Protein AF-A0A1F8SRN3-F1 (afdb_monomer)

Mean predicted aligned error: 2.1 Å

Solvent-accessible surface area (backbone atoms only — not comparab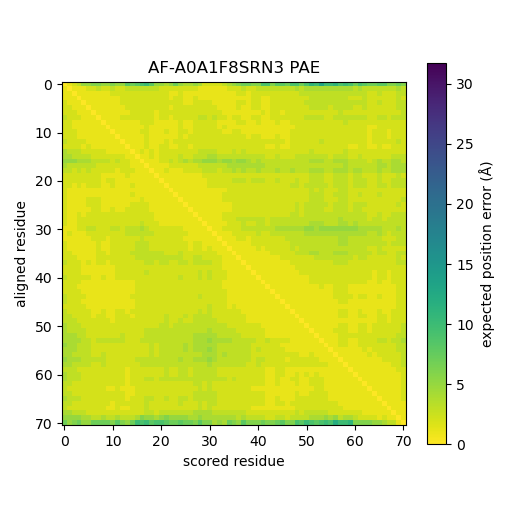le to full-atom values): 4046 Å² total; per-residue (Å²): 90,80,40,78,42,55,38,78,60,54,39,28,78,62,44,92,51,93,63,20,69,57,51,49,51,49,60,72,66,32,76,40,81,46,65,56,80,68,35,63,57,48,32,53,50,50,42,52,46,34,28,75,68,63,78,41,51,66,66,55,27,53,50,33,52,51,57,64,71,72,108

Sequence (71 aa):
MILYLDAGALVKRYIQEKASLDVNAWIKAAEMVVTGLITRVEVAAAIARAGRMKLITPDESLAALRQFRSE

Radius of gyration: 12.01 Å; Cα contacts (8 Å, |Δi|>4): 68; chains: 1; bounding box: 24×24×33 Å

pLDDT: mean 97.04, std 1.81, range [84.75, 98.5]

Structure (mmCIF, N/CA/C/O backbone):
data_AF-A0A1F8SRN3-F1
#
_entry.id   AF-A0A1F8SRN3-F1
#
loop_
_atom_site.group_PDB
_atom_site.id
_atom_site.type_symbol
_atom_site.label_atom_id
_atom_site.label_alt_id
_atom_site.label_comp_id
_atom_site.label_asym_id
_atom_site.label_entity_id
_atom_site.label_seq_id
_atom_site.pdbx_PDB_ins_code
_atom_site.Cartn_x
_atom_site.Cartn_y
_atom_site.Cartn_z
_atom_site.occupancy
_atom_site.B_iso_or_equiv
_atom_site.auth_seq_id
_atom_site.auth_comp_id
_atom_site.auth_asym_id
_atom_site.auth_atom_id
_atom_site.pdbx_PDB_model_num
ATOM 1 N N . MET A 1 1 ? 11.373 -1.868 -16.496 1.00 93.81 1 MET A N 1
ATOM 2 C CA . MET A 1 1 ? 12.138 -1.680 -15.227 1.00 93.81 1 MET A CA 1
ATOM 3 C C . MET A 1 1 ? 11.564 -2.609 -14.174 1.00 93.81 1 MET A C 1
ATOM 5 O O . MET A 1 1 ? 10.352 -2.586 -13.983 1.00 93.81 1 MET A O 1
ATOM 9 N N . ILE A 1 2 ? 12.415 -3.394 -13.506 1.00 97.75 2 ILE A N 1
ATOM 10 C CA . ILE A 1 2 ? 12.027 -4.198 -12.338 1.00 97.75 2 ILE A CA 1
ATOM 11 C C . ILE A 1 2 ? 12.113 -3.299 -11.102 1.00 97.75 2 ILE A C 1
ATOM 13 O O . ILE A 1 2 ? 13.180 -2.762 -10.807 1.00 97.75 2 ILE A O 1
ATOM 17 N N . LEU A 1 3 ? 10.994 -3.113 -10.406 1.00 98.12 3 LEU A N 1
ATOM 18 C CA . LEU A 1 3 ? 10.897 -2.270 -9.219 1.00 98.12 3 LEU A CA 1
ATOM 19 C C . LEU A 1 3 ? 10.818 -3.146 -7.969 1.00 98.12 3 LEU A C 1
ATOM 21 O O . LEU A 1 3 ? 9.842 -3.868 -7.777 1.00 98.12 3 LEU A O 1
ATOM 25 N N . TYR A 1 4 ? 11.830 -3.059 -7.109 1.00 98.06 4 TYR A N 1
ATOM 26 C CA . TYR A 1 4 ? 11.767 -3.648 -5.776 1.00 98.06 4 TYR A CA 1
ATOM 27 C C . TYR A 1 4 ? 11.097 -2.680 -4.800 1.00 98.06 4 TYR A C 1
ATOM 29 O O . TYR A 1 4 ? 11.491 -1.516 -4.717 1.00 98.06 4 TYR A O 1
ATOM 37 N N . LEU A 1 5 ? 10.110 -3.167 -4.048 1.00 97.88 5 LEU A N 1
ATOM 38 C CA . LEU A 1 5 ? 9.463 -2.422 -2.971 1.00 97.88 5 LEU A CA 1
ATOM 39 C C . LEU A 1 5 ? 9.803 -3.053 -1.623 1.00 97.88 5 LEU A C 1
ATOM 41 O O . LEU A 1 5 ? 9.546 -4.238 -1.399 1.00 97.88 5 LEU A O 1
ATOM 45 N N . ASP A 1 6 ? 10.330 -2.244 -0.709 1.00 97.94 6 ASP A N 1
ATOM 46 C CA . ASP A 1 6 ? 10.354 -2.581 0.709 1.00 97.94 6 ASP A CA 1
ATOM 47 C C . ASP A 1 6 ? 8.968 -2.347 1.345 1.00 97.94 6 ASP A C 1
ATOM 49 O O . ASP A 1 6 ? 8.035 -1.839 0.710 1.00 97.94 6 ASP A O 1
ATOM 53 N N . ALA A 1 7 ? 8.808 -2.716 2.618 1.00 97.69 7 ALA A N 1
ATOM 54 C CA . ALA A 1 7 ? 7.537 -2.537 3.315 1.00 97.69 7 ALA A CA 1
ATOM 55 C C . ALA A 1 7 ? 7.089 -1.073 3.381 1.00 97.69 7 ALA A C 1
ATOM 57 O O . ALA A 1 7 ? 5.905 -0.784 3.211 1.00 97.69 7 ALA A O 1
ATOM 58 N N . GLY A 1 8 ? 8.021 -0.141 3.598 1.00 96.88 8 GLY A N 1
ATOM 59 C CA . GLY A 1 8 ? 7.711 1.283 3.697 1.00 96.88 8 GLY A CA 1
ATOM 60 C C . GLY A 1 8 ? 7.206 1.876 2.381 1.00 96.88 8 GLY A C 1
ATOM 61 O O . GLY A 1 8 ? 6.310 2.724 2.395 1.00 96.88 8 GLY A O 1
ATOM 62 N N . ALA A 1 9 ? 7.748 1.434 1.247 1.00 97.69 9 ALA A N 1
ATOM 63 C CA . ALA A 1 9 ? 7.266 1.808 -0.073 1.00 97.69 9 ALA A CA 1
ATOM 64 C C . ALA A 1 9 ? 5.924 1.134 -0.385 1.00 97.69 9 ALA A C 1
ATOM 66 O O . ALA A 1 9 ? 5.004 1.805 -0.844 1.00 97.69 9 ALA A O 1
ATOM 67 N N . LEU A 1 10 ? 5.763 -0.158 -0.078 1.00 97.56 10 LEU A N 1
ATOM 68 C CA . LEU A 1 10 ? 4.521 -0.875 -0.375 1.00 97.56 10 LEU A CA 1
ATOM 69 C C . LEU A 1 10 ? 3.324 -0.367 0.449 1.00 97.56 10 LEU A C 1
ATOM 71 O O . LEU A 1 10 ? 2.216 -0.303 -0.077 1.00 97.56 10 LEU A O 1
ATOM 75 N N . VAL A 1 11 ? 3.525 0.085 1.694 1.00 97.69 11 VAL A N 1
ATOM 76 C CA . VAL A 1 11 ? 2.460 0.720 2.503 1.00 97.69 11 VAL A CA 1
ATOM 77 C C . VAL A 1 11 ? 1.836 1.926 1.791 1.00 97.69 11 VAL A C 1
ATOM 79 O O . VAL A 1 11 ? 0.624 2.113 1.880 1.00 97.69 11 VAL A O 1
ATOM 82 N N . LYS A 1 12 ? 2.617 2.695 1.022 1.00 97.62 12 LYS A N 1
ATOM 83 C CA . LYS A 1 12 ? 2.157 3.914 0.323 1.00 97.62 12 LYS A CA 1
ATOM 84 C C . LYS A 1 12 ? 1.142 3.648 -0.787 1.00 97.62 12 LYS A C 1
ATOM 86 O O . LYS A 1 12 ? 0.449 4.560 -1.232 1.00 97.62 12 LYS A O 1
ATOM 91 N N . ARG A 1 13 ? 1.034 2.392 -1.222 1.00 95.94 13 ARG A N 1
ATOM 92 C CA . ARG A 1 13 ? -0.022 1.937 -2.130 1.00 95.94 13 ARG A CA 1
ATOM 93 C C . ARG A 1 13 ? -1.392 1.878 -1.443 1.00 95.94 13 ARG A C 1
ATOM 95 O O . ARG A 1 13 ? -2.407 2.020 -2.117 1.00 95.94 13 ARG A O 1
ATOM 102 N N . TYR A 1 14 ? -1.418 1.668 -0.126 1.00 96.44 14 TYR A N 1
ATOM 103 C CA . TYR A 1 14 ? -2.632 1.408 0.657 1.00 96.44 14 TYR A CA 1
ATOM 104 C C . TYR A 1 14 ? -2.984 2.528 1.638 1.00 96.44 14 TYR A C 1
ATOM 106 O O . TYR A 1 14 ? -4.147 2.688 1.994 1.00 96.44 14 TYR A O 1
ATOM 114 N N . ILE A 1 15 ? -1.989 3.289 2.096 1.00 95.31 15 ILE A N 1
ATOM 115 C CA . ILE A 1 15 ? -2.148 4.428 3.000 1.00 95.31 15 ILE A CA 1
ATOM 116 C C . ILE A 1 15 ? -1.482 5.641 2.358 1.00 95.31 15 ILE A C 1
ATOM 118 O O . ILE A 1 15 ? -0.314 5.587 1.976 1.00 95.31 15 ILE A O 1
ATOM 122 N N . GLN A 1 16 ? -2.211 6.754 2.273 1.00 94.31 16 GLN A N 1
ATOM 123 C CA . GLN A 1 16 ? -1.674 7.998 1.735 1.00 94.31 16 GLN A CA 1
ATOM 124 C C . GLN A 1 16 ? -0.667 8.622 2.715 1.00 94.31 16 GLN A C 1
ATOM 126 O O . GLN A 1 16 ? -1.023 9.162 3.758 1.00 94.31 16 GLN A O 1
ATOM 131 N N . GLU A 1 17 ? 0.602 8.606 2.330 1.00 94.06 17 GLU A N 1
ATOM 132 C CA . GLU A 1 17 ? 1.719 9.275 3.002 1.00 94.06 17 GLU A CA 1
ATOM 133 C C . GLU A 1 17 ? 2.487 10.195 2.034 1.00 94.06 17 GLU A C 1
ATOM 135 O O . GLU A 1 17 ? 2.223 10.246 0.824 1.00 94.06 17 GLU A O 1
ATOM 140 N N . LYS A 1 18 ? 3.508 10.890 2.545 1.00 96.06 18 LYS A N 1
ATOM 141 C CA . LYS A 1 18 ? 4.475 11.612 1.708 1.00 96.06 18 LYS A CA 1
ATOM 142 C C . LYS A 1 18 ? 5.071 10.672 0.645 1.00 96.06 18 LYS A C 1
ATOM 144 O O . LYS A 1 18 ? 5.447 9.545 0.958 1.00 96.06 18 LYS A O 1
ATOM 149 N N . ALA A 1 19 ? 5.175 11.168 -0.590 1.00 96.94 19 ALA A N 1
ATOM 150 C CA . ALA A 1 19 ? 5.661 10.446 -1.774 1.00 96.94 19 ALA A CA 1
ATOM 151 C C . ALA A 1 19 ? 4.785 9.269 -2.259 1.00 96.94 19 ALA A C 1
ATOM 153 O O . ALA A 1 19 ? 5.205 8.521 -3.136 1.00 96.94 19 ALA A O 1
ATOM 154 N N . SER A 1 20 ? 3.552 9.106 -1.760 1.00 97.50 20 SER A N 1
ATOM 155 C CA . SER A 1 20 ? 2.671 8.024 -2.245 1.00 97.50 20 SER A CA 1
ATOM 156 C C . SER A 1 20 ? 2.303 8.168 -3.715 1.00 97.50 20 SER A C 1
ATOM 158 O O . SER A 1 20 ? 2.223 7.175 -4.429 1.00 97.50 20 SER A O 1
ATOM 160 N N . LEU A 1 21 ? 2.12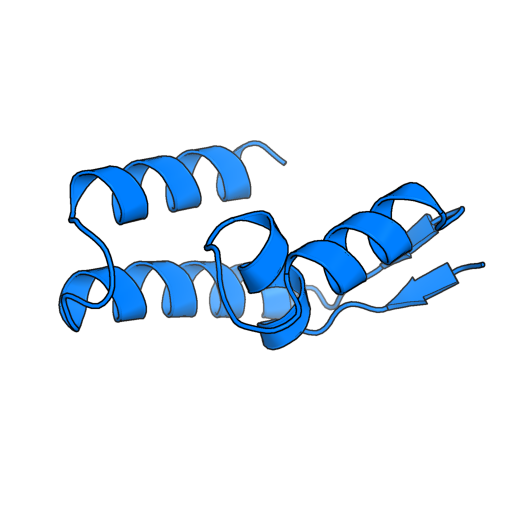7 9.404 -4.190 1.00 98.00 21 LEU A N 1
ATOM 161 C CA . LEU A 1 21 ? 1.866 9.665 -5.606 1.00 98.00 21 LEU A CA 1
ATOM 162 C C . LEU A 1 21 ? 3.045 9.224 -6.482 1.00 98.00 21 LEU A C 1
ATOM 164 O O . LEU A 1 21 ? 2.828 8.569 -7.498 1.00 98.00 21 LEU A O 1
ATOM 168 N N . ASP A 1 22 ? 4.275 9.507 -6.050 1.00 98.00 22 ASP A N 1
ATOM 169 C CA . ASP A 1 22 ? 5.489 9.122 -6.772 1.00 98.00 22 ASP A CA 1
ATOM 170 C C . ASP A 1 22 ? 5.660 7.599 -6.791 1.00 98.00 22 ASP A C 1
ATOM 172 O O . ASP A 1 22 ? 5.857 7.010 -7.852 1.00 98.00 22 ASP A O 1
ATOM 176 N N . VAL A 1 23 ? 5.491 6.937 -5.640 1.00 97.88 23 VAL A N 1
ATOM 177 C CA . VAL A 1 23 ? 5.564 5.470 -5.542 1.00 97.88 23 VAL A CA 1
ATOM 178 C C . VAL A 1 23 ? 4.499 4.805 -6.413 1.00 97.88 23 VAL A C 1
ATOM 180 O O . VAL A 1 23 ? 4.804 3.866 -7.147 1.00 97.88 23 VAL A O 1
ATOM 183 N N . ASN A 1 24 ? 3.264 5.310 -6.402 1.00 97.62 24 ASN A N 1
ATOM 184 C CA . ASN A 1 24 ? 2.197 4.792 -7.256 1.00 97.62 24 ASN A CA 1
ATOM 185 C C . ASN A 1 24 ? 2.496 5.005 -8.749 1.00 97.62 24 ASN A C 1
ATOM 187 O O . ASN A 1 24 ? 2.191 4.132 -9.565 1.00 97.62 24 ASN A O 1
ATOM 191 N N . ALA A 1 25 ? 3.134 6.120 -9.118 1.00 98.06 25 ALA A N 1
ATOM 192 C CA . ALA A 1 25 ? 3.597 6.352 -10.483 1.00 98.06 25 ALA A CA 1
ATOM 193 C C . ALA A 1 25 ? 4.710 5.369 -10.887 1.00 98.06 25 ALA A C 1
ATOM 195 O O . ALA A 1 25 ? 4.663 4.821 -11.989 1.00 98.06 25 ALA A O 1
ATOM 196 N N . TRP A 1 26 ? 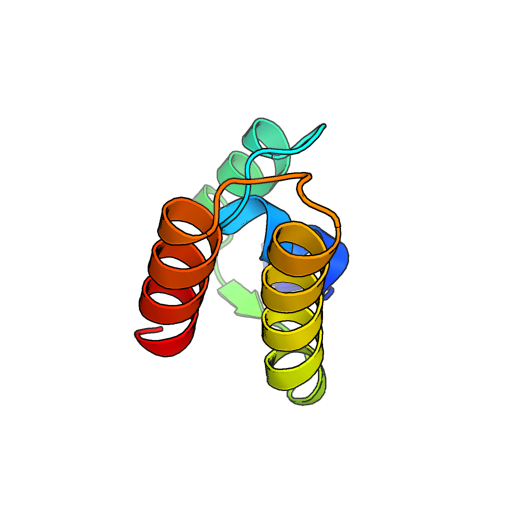5.665 5.078 -9.996 1.00 98.19 26 TRP A N 1
ATOM 197 C CA . TRP A 1 26 ? 6.711 4.080 -10.242 1.00 98.19 26 TRP A CA 1
ATOM 198 C C . TRP A 1 26 ? 6.141 2.672 -10.396 1.00 98.19 26 TRP A C 1
ATOM 200 O O . TRP A 1 26 ? 6.527 1.974 -11.328 1.00 98.19 26 TRP A O 1
ATOM 210 N N . ILE A 1 27 ? 5.187 2.276 -9.544 1.00 97.12 27 ILE A N 1
ATOM 211 C CA . ILE A 1 27 ? 4.480 0.990 -9.656 1.00 97.12 27 ILE A CA 1
ATOM 212 C C . ILE A 1 27 ? 3.796 0.875 -11.021 1.00 97.12 27 ILE A C 1
ATOM 214 O O . ILE A 1 27 ? 3.909 -0.156 -11.676 1.00 97.12 27 ILE A O 1
ATOM 218 N N . LYS A 1 28 ? 3.123 1.938 -11.477 1.00 97.50 28 LYS A N 1
ATOM 219 C CA . LYS A 1 28 ? 2.427 1.954 -12.772 1.00 97.50 28 LYS A CA 1
ATOM 220 C C . LYS A 1 28 ? 3.380 1.870 -13.971 1.00 97.50 28 LYS A C 1
ATOM 222 O O . LYS A 1 28 ? 2.999 1.330 -15.004 1.00 97.50 28 LYS A O 1
ATOM 227 N N . ALA A 1 29 ? 4.581 2.432 -13.856 1.00 98.25 29 ALA A N 1
ATOM 228 C CA . ALA A 1 29 ? 5.592 2.422 -14.913 1.00 98.25 29 ALA A CA 1
ATOM 229 C C . ALA A 1 29 ? 6.497 1.173 -14.890 1.00 98.25 29 ALA A C 1
ATOM 231 O O . ALA A 1 29 ? 7.273 0.957 -15.824 1.00 98.25 29 ALA A O 1
ATOM 232 N N . ALA A 1 30 ? 6.444 0.373 -13.821 1.00 98.19 30 ALA A N 1
ATOM 233 C CA . ALA A 1 30 ? 7.249 -0.828 -13.683 1.00 98.19 30 ALA A CA 1
ATOM 234 C C . ALA A 1 30 ? 6.741 -1.943 -14.606 1.00 98.19 30 ALA A C 1
ATOM 236 O O . ALA A 1 30 ? 5.547 -2.161 -14.770 1.00 98.19 30 ALA A O 1
ATOM 237 N N . GLU A 1 31 ? 7.682 -2.683 -15.180 1.00 98.31 31 GLU A N 1
ATOM 238 C CA . GLU A 1 31 ? 7.392 -3.887 -15.966 1.00 98.31 31 GLU A CA 1
ATOM 239 C C . GLU A 1 31 ? 7.098 -5.075 -15.046 1.00 98.31 31 GLU A C 1
ATOM 241 O O . GLU A 1 31 ? 6.285 -5.941 -15.352 1.00 98.31 31 GLU A O 1
ATOM 246 N N . MET A 1 32 ? 7.761 -5.087 -13.889 1.00 97.62 32 MET A N 1
ATOM 247 C CA . MET A 1 32 ? 7.577 -6.073 -12.841 1.00 97.62 32 MET A CA 1
ATOM 248 C C . MET A 1 32 ? 7.799 -5.404 -11.492 1.00 97.62 32 MET A C 1
ATOM 250 O O . MET A 1 32 ? 8.755 -4.644 -11.318 1.00 97.62 32 MET A O 1
ATOM 254 N N . VAL A 1 33 ? 6.935 -5.720 -10.534 1.00 97.56 33 VAL A N 1
ATOM 255 C CA . VAL A 1 33 ? 7.086 -5.321 -9.137 1.00 97.56 33 VAL A CA 1
ATOM 256 C C . VAL A 1 33 ? 7.465 -6.554 -8.334 1.00 97.56 33 VAL A C 1
ATOM 258 O O . VAL A 1 33 ? 6.813 -7.591 -8.437 1.00 97.56 33 VAL A O 1
ATOM 261 N N . VAL A 1 34 ? 8.528 -6.443 -7.546 1.00 97.75 34 VAL A N 1
ATOM 262 C CA . VAL A 1 34 ? 9.031 -7.518 -6.689 1.00 97.75 34 VAL A CA 1
ATOM 263 C C . VAL A 1 34 ? 9.159 -7.026 -5.250 1.00 97.75 34 VAL A C 1
ATOM 265 O O . VAL A 1 34 ? 9.385 -5.846 -4.993 1.00 97.75 34 VAL A O 1
ATOM 268 N N . THR A 1 35 ? 9.006 -7.933 -4.29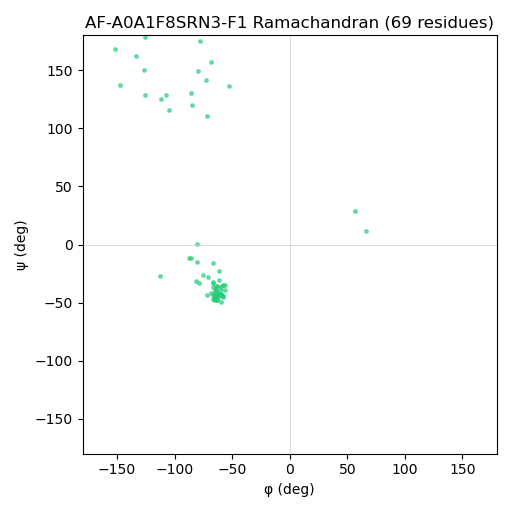2 1.00 97.75 35 THR A N 1
ATOM 269 C CA . THR A 1 35 ? 9.185 -7.650 -2.863 1.00 97.75 35 THR A CA 1
ATOM 270 C C . THR A 1 35 ? 9.622 -8.920 -2.132 1.00 97.75 35 THR A C 1
ATOM 272 O O . THR A 1 35 ? 9.590 -10.014 -2.701 1.00 97.75 35 THR A O 1
ATOM 275 N N . GLY A 1 36 ? 10.056 -8.793 -0.880 1.00 97.81 36 GLY A N 1
ATOM 276 C CA . GLY A 1 36 ? 10.396 -9.937 -0.039 1.00 97.81 36 GLY A CA 1
ATOM 277 C C . GLY A 1 36 ? 9.154 -10.598 0.562 1.00 97.81 36 GLY A C 1
ATOM 278 O O . GLY A 1 36 ? 8.179 -9.930 0.894 1.00 97.81 36 GLY A O 1
ATOM 279 N N . LEU A 1 37 ? 9.197 -11.914 0.800 1.00 97.12 37 LEU A N 1
ATOM 280 C CA . LEU A 1 37 ? 8.089 -12.623 1.462 1.00 97.12 37 LEU A CA 1
ATOM 281 C C . LEU A 1 37 ? 7.776 -12.042 2.856 1.00 97.12 37 LEU A C 1
ATOM 283 O O . LEU A 1 37 ? 6.612 -11.961 3.251 1.00 97.12 37 LEU A O 1
ATOM 287 N N . ILE A 1 38 ? 8.808 -11.587 3.578 1.00 97.62 38 ILE A N 1
ATOM 288 C CA . ILE A 1 38 ? 8.671 -10.948 4.895 1.00 97.62 38 ILE A CA 1
ATOM 289 C C . ILE A 1 38 ? 7.837 -9.662 4.838 1.00 97.62 38 ILE A C 1
ATOM 291 O O . ILE A 1 38 ? 7.073 -9.374 5.760 1.00 97.62 38 ILE A O 1
ATOM 295 N N . THR A 1 39 ? 7.871 -8.948 3.712 1.00 97.94 39 THR A N 1
ATOM 296 C CA . THR A 1 39 ? 7.118 -7.710 3.521 1.00 97.94 39 THR A CA 1
ATOM 297 C C . THR A 1 39 ? 5.610 -7.930 3.639 1.00 97.94 39 THR A C 1
ATOM 299 O O . THR A 1 39 ? 4.886 -7.021 4.049 1.00 97.94 39 THR A O 1
ATOM 302 N N . ARG A 1 40 ? 5.125 -9.167 3.429 1.00 96.69 40 ARG A N 1
ATOM 303 C CA . ARG A 1 40 ? 3.718 -9.518 3.661 1.00 96.69 40 ARG A CA 1
ATOM 304 C C . ARG A 1 40 ? 3.277 -9.244 5.100 1.00 96.69 40 ARG A C 1
ATOM 306 O O . ARG A 1 40 ? 2.206 -8.682 5.324 1.00 96.69 40 ARG A O 1
ATOM 313 N N . VAL A 1 41 ? 4.088 -9.634 6.082 1.00 97.88 41 VAL A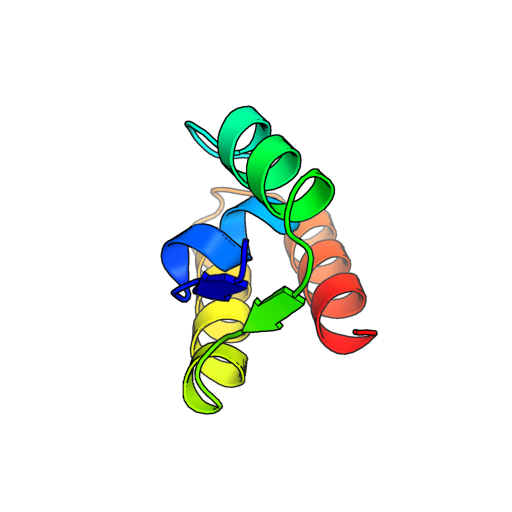 N 1
ATOM 314 C CA . VAL A 1 41 ? 3.752 -9.413 7.497 1.00 97.88 41 VAL A CA 1
ATOM 315 C C . VAL A 1 41 ? 4.090 -7.995 7.949 1.00 97.88 41 VAL A C 1
ATOM 317 O O . VAL A 1 41 ? 3.364 -7.439 8.771 1.00 97.88 41 VAL A O 1
ATOM 320 N N . GLU A 1 42 ? 5.122 -7.375 7.374 1.00 98.50 42 GLU A N 1
ATOM 321 C CA . GLU A 1 42 ? 5.528 -6.004 7.705 1.00 98.50 42 GLU A CA 1
ATOM 322 C C . GLU A 1 42 ? 4.470 -4.972 7.296 1.00 98.50 42 GLU A C 1
ATOM 324 O O . GLU A 1 42 ? 4.096 -4.129 8.111 1.00 98.50 42 GLU A O 1
ATOM 329 N N . VAL A 1 43 ? 3.923 -5.065 6.078 1.00 98.25 43 VAL A N 1
ATOM 330 C CA . VAL A 1 43 ? 2.874 -4.145 5.599 1.00 98.25 43 VAL A CA 1
ATOM 331 C C . VAL A 1 43 ? 1.593 -4.310 6.414 1.00 98.25 43 VAL A C 1
ATOM 333 O O . VAL A 1 43 ? 1.015 -3.320 6.864 1.00 98.25 43 VAL A O 1
ATOM 336 N N . ALA A 1 44 ? 1.178 -5.550 6.698 1.00 98.06 44 ALA A N 1
ATOM 337 C CA . ALA A 1 44 ? 0.023 -5.798 7.559 1.00 98.06 44 ALA A CA 1
ATOM 338 C C . ALA A 1 44 ? 0.223 -5.213 8.971 1.00 98.06 44 ALA A C 1
ATOM 340 O O . ALA A 1 44 ? -0.687 -4.590 9.524 1.00 98.06 44 ALA A O 1
ATOM 341 N N . ALA A 1 45 ? 1.417 -5.381 9.549 1.00 98.19 45 ALA A N 1
ATOM 342 C CA . ALA A 1 45 ? 1.758 -4.817 10.849 1.00 98.19 45 ALA A CA 1
ATOM 343 C C . ALA A 1 45 ? 1.7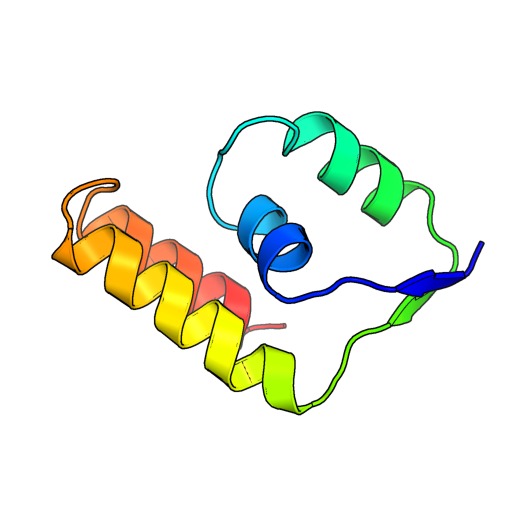80 -3.281 10.823 1.00 98.19 45 ALA A C 1
ATOM 345 O O . ALA A 1 45 ? 1.297 -2.659 11.772 1.00 98.19 45 ALA A O 1
ATOM 346 N N . ALA A 1 46 ? 2.285 -2.672 9.747 1.00 98.19 46 ALA A N 1
ATOM 347 C CA . ALA A 1 46 ? 2.324 -1.225 9.561 1.00 98.19 46 ALA A CA 1
ATOM 348 C C . ALA A 1 46 ? 0.915 -0.618 9.458 1.00 98.19 46 ALA A C 1
ATOM 350 O O . ALA A 1 46 ? 0.613 0.322 10.193 1.00 98.19 46 ALA A O 1
ATOM 351 N N . ILE A 1 47 ? 0.020 -1.204 8.653 1.00 98.19 47 ILE A N 1
ATOM 352 C CA . ILE A 1 47 ? -1.375 -0.745 8.534 1.00 98.19 47 ILE A CA 1
ATOM 353 C C . ILE A 1 47 ? -2.109 -0.874 9.878 1.00 98.19 47 ILE A C 1
ATOM 355 O O . ILE A 1 47 ? -2.781 0.061 10.325 1.00 98.19 47 ILE A O 1
ATOM 359 N N . ALA A 1 4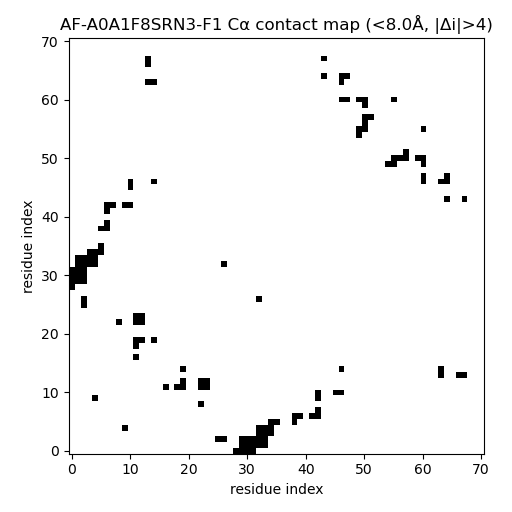8 ? -1.949 -2.009 10.568 1.00 97.31 48 ALA A N 1
ATOM 360 C CA . ALA A 1 48 ? -2.552 -2.216 11.884 1.00 97.31 48 ALA A CA 1
ATOM 361 C C . ALA A 1 48 ? -1.988 -1.243 12.934 1.00 97.31 48 ALA A C 1
ATOM 363 O O . ALA A 1 48 ? -2.718 -0.753 13.797 1.00 97.31 48 ALA A O 1
ATOM 364 N N . ARG A 1 49 ? -0.683 -0.949 12.875 1.00 97.44 49 ARG A N 1
ATOM 365 C CA . ARG A 1 49 ? -0.036 0.041 13.742 1.00 97.44 49 ARG A CA 1
ATOM 366 C C . ARG A 1 49 ? -0.577 1.445 13.481 1.00 97.44 49 ARG A C 1
ATOM 368 O O . ARG A 1 49 ? -0.866 2.132 14.455 1.00 97.44 49 ARG A O 1
ATOM 375 N N . ALA A 1 50 ? -0.749 1.850 12.223 1.00 97.25 50 ALA A N 1
ATOM 376 C CA . ALA A 1 50 ? -1.295 3.160 11.867 1.00 97.25 50 ALA A CA 1
ATOM 377 C C . ALA A 1 50 ? -2.701 3.371 12.455 1.00 97.25 50 ALA A C 1
ATOM 379 O O . ALA A 1 50 ? -2.956 4.409 13.069 1.00 97.25 50 ALA A O 1
ATOM 380 N N . GLY A 1 51 ? -3.565 2.351 12.376 1.00 96.81 51 GLY A N 1
ATOM 381 C CA . GLY A 1 51 ? -4.882 2.363 13.021 1.00 96.81 51 GLY A CA 1
ATOM 382 C C . GLY A 1 51 ? -4.800 2.454 14.551 1.00 96.81 51 GLY A C 1
ATOM 383 O O . GLY A 1 51 ? -5.443 3.309 15.157 1.00 96.81 51 GLY A O 1
ATOM 384 N N . ARG A 1 52 ? -3.950 1.640 15.203 1.00 97.50 52 ARG A N 1
ATOM 385 C CA . ARG A 1 52 ? -3.752 1.704 16.672 1.00 97.50 52 ARG A CA 1
ATOM 386 C C . ARG A 1 52 ? -3.228 3.059 17.145 1.00 97.50 52 ARG A C 1
ATOM 388 O O . ARG A 1 52 ? -3.604 3.518 18.219 1.00 97.50 52 ARG A O 1
ATOM 395 N N . MET A 1 53 ? -2.360 3.685 16.354 1.00 97.56 53 MET A N 1
ATOM 396 C CA . MET A 1 53 ? -1.798 5.007 16.634 1.00 97.56 53 MET A CA 1
ATOM 397 C C . MET A 1 53 ? -2.741 6.156 16.252 1.00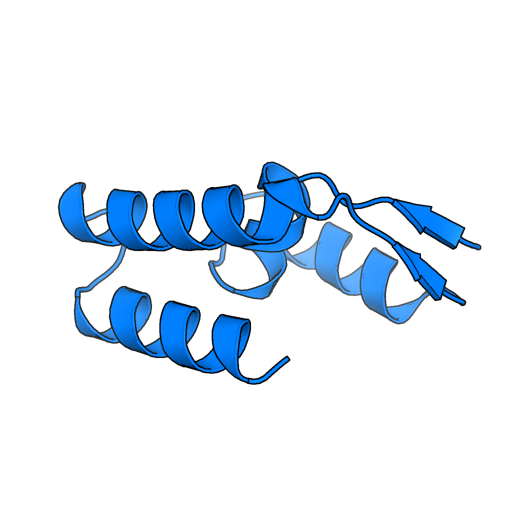 97.56 53 MET A C 1
ATOM 399 O O . MET A 1 53 ? -2.372 7.309 16.450 1.00 97.56 53 MET A O 1
ATOM 403 N N . LYS A 1 54 ? -3.944 5.861 15.732 1.00 96.62 54 LYS A N 1
ATOM 404 C CA . LYS A 1 54 ? -4.928 6.851 15.265 1.00 96.62 54 LYS A CA 1
ATOM 405 C C . LYS A 1 54 ? -4.376 7.801 14.194 1.00 96.62 54 LYS A C 1
ATOM 407 O O . LYS A 1 54 ? -4.814 8.942 14.099 1.00 96.62 54 LYS A O 1
ATOM 412 N N . LEU A 1 55 ? -3.410 7.333 13.398 1.00 96.50 55 LEU A N 1
ATOM 413 C CA . LEU A 1 55 ? -2.908 8.065 12.227 1.00 96.50 55 LEU A CA 1
ATOM 414 C C . LEU A 1 55 ? -3.896 7.994 11.058 1.00 96.50 55 LEU A C 1
ATOM 416 O O . LEU A 1 55 ? -3.921 8.880 10.214 1.00 96.50 55 LEU A O 1
ATOM 420 N N . ILE A 1 56 ? -4.700 6.933 11.042 1.00 96.62 56 ILE A N 1
ATOM 421 C CA . ILE A 1 56 ? -5.845 6.713 10.162 1.00 96.62 56 ILE A CA 1
ATOM 422 C C . ILE A 1 56 ? -7.013 6.213 11.012 1.00 96.62 56 ILE A C 1
ATOM 424 O O . ILE A 1 56 ? -6.824 5.744 12.143 1.00 96.62 56 ILE A O 1
ATOM 428 N N . THR A 1 57 ? -8.222 6.296 10.475 1.00 97.38 57 THR A N 1
ATOM 429 C CA . THR A 1 57 ? -9.423 5.772 11.126 1.00 97.38 57 THR A CA 1
ATOM 430 C C . THR A 1 57 ? -9.407 4.235 11.189 1.00 97.38 57 THR A C 1
ATOM 432 O O . THR A 1 57 ? -8.733 3.571 10.391 1.00 97.38 57 THR A O 1
ATOM 435 N N . PRO A 1 58 ? -10.155 3.624 12.127 1.00 95.38 58 PRO A N 1
ATOM 436 C CA . PRO A 1 58 ? -10.308 2.170 12.177 1.00 95.38 58 PRO A CA 1
ATOM 437 C C . PRO A 1 58 ? -10.845 1.573 10.868 1.00 95.38 58 PRO A C 1
ATOM 439 O O . PRO A 1 58 ? -10.358 0.527 10.437 1.00 95.38 58 PRO A O 1
ATOM 442 N N . ASP A 1 59 ? -11.792 2.254 10.218 1.00 97.00 59 ASP A N 1
ATOM 443 C CA . ASP A 1 59 ? -12.385 1.808 8.954 1.00 97.00 59 ASP A CA 1
ATOM 444 C C . ASP A 1 59 ? -11.379 1.870 7.801 1.00 97.00 59 ASP A C 1
ATOM 446 O O . ASP A 1 59 ? -11.275 0.913 7.035 1.00 97.00 59 ASP A O 1
ATOM 450 N N . GLU A 1 60 ? -10.565 2.929 7.720 1.00 97.31 60 GLU A N 1
ATOM 451 C CA . GLU A 1 60 ? -9.460 3.017 6.755 1.00 97.31 60 GLU A CA 1
ATOM 452 C C . GLU A 1 60 ? -8.422 1.913 6.983 1.00 97.31 60 GLU A C 1
ATOM 454 O O . GLU A 1 60 ? -7.982 1.272 6.030 1.00 97.31 60 GLU A O 1
ATOM 459 N N . SER A 1 61 ? -8.062 1.631 8.240 1.00 97.44 61 SER A N 1
ATOM 460 C CA . SER A 1 61 ? -7.122 0.550 8.572 1.00 97.44 61 SER A CA 1
ATOM 461 C C . SER A 1 61 ? -7.663 -0.818 8.139 1.00 97.44 61 SER A C 1
ATOM 463 O O . SER A 1 61 ? -6.940 -1.628 7.551 1.00 97.44 61 SER A O 1
ATOM 465 N N . LEU A 1 62 ? -8.953 -1.069 8.377 1.00 97.12 62 LEU A N 1
ATOM 466 C CA . LEU A 1 62 ? -9.635 -2.295 7.974 1.00 97.12 62 LEU A CA 1
ATOM 467 C C . LEU A 1 62 ? -9.731 -2.414 6.445 1.00 97.12 62 LEU A C 1
ATOM 469 O O . LEU A 1 62 ? -9.491 -3.495 5.904 1.00 97.12 62 LEU A O 1
ATOM 473 N N . ALA A 1 63 ? -10.069 -1.324 5.752 1.00 97.69 63 ALA A N 1
ATOM 474 C CA . ALA A 1 63 ? -10.161 -1.273 4.297 1.00 97.69 63 ALA A CA 1
ATOM 475 C C . ALA A 1 63 ? -8.796 -1.530 3.641 1.00 97.69 63 ALA A C 1
ATOM 477 O O . ALA A 1 63 ? -8.688 -2.416 2.792 1.00 97.69 63 ALA A O 1
ATOM 478 N N . ALA A 1 64 ? -7.745 -0.854 4.111 1.00 97.62 64 ALA A N 1
ATOM 479 C CA . ALA A 1 64 ? -6.377 -1.044 3.638 1.00 97.62 64 ALA A CA 1
ATOM 480 C C . ALA A 1 64 ? -5.889 -2.487 3.853 1.00 97.62 64 ALA A C 1
ATOM 482 O O . ALA A 1 64 ? -5.329 -3.094 2.942 1.00 97.62 64 ALA A O 1
ATOM 483 N N . LEU A 1 65 ? -6.159 -3.088 5.022 1.00 97.38 65 LEU A N 1
ATOM 484 C CA . LEU A 1 65 ? -5.819 -4.494 5.283 1.00 97.38 65 LEU A CA 1
ATOM 485 C C . LEU A 1 65 ? -6.558 -5.466 4.359 1.00 97.38 65 LEU A C 1
ATOM 487 O O . LEU A 1 65 ? -5.969 -6.463 3.942 1.00 97.38 65 LEU A O 1
ATOM 491 N N . ARG A 1 66 ? -7.841 -5.221 4.066 1.00 97.31 66 ARG A N 1
ATOM 492 C CA . ARG A 1 66 ? -8.614 -6.066 3.141 1.00 97.31 66 ARG A CA 1
ATOM 493 C C . ARG A 1 66 ? -8.057 -5.975 1.729 1.00 97.31 66 ARG A C 1
ATOM 495 O O . ARG A 1 66 ? -7.824 -7.016 1.125 1.00 97.31 66 ARG A O 1
ATOM 502 N N . GLN A 1 67 ? -7.804 -4.759 1.249 1.00 97.19 67 GLN A N 1
ATOM 503 C CA . GLN A 1 67 ? -7.237 -4.530 -0.075 1.00 97.19 67 GLN A CA 1
ATOM 504 C C . GLN A 1 67 ? -5.869 -5.212 -0.208 1.00 97.19 67 GLN A C 1
ATOM 506 O O . GLN A 1 67 ? -5.670 -6.006 -1.121 1.00 97.19 67 GLN A O 1
ATOM 511 N N . PHE A 1 68 ? -4.970 -4.999 0.756 1.00 96.56 68 PHE A N 1
ATOM 512 C CA . PHE A 1 68 ? -3.641 -5.612 0.758 1.00 96.56 68 PHE A CA 1
ATOM 513 C C . PHE A 1 68 ? -3.671 -7.146 0.756 1.00 96.56 68 PHE A C 1
ATOM 515 O O . PHE A 1 68 ? -2.825 -7.787 0.146 1.00 96.56 68 PHE A O 1
ATOM 522 N N . ARG A 1 69 ? -4.639 -7.760 1.443 1.00 94.62 69 ARG A N 1
ATOM 523 C CA . ARG A 1 69 ? -4.756 -9.226 1.513 1.00 94.62 69 ARG A CA 1
ATOM 524 C C . ARG A 1 69 ? -5.418 -9.854 0.288 1.00 94.62 69 ARG A C 1
ATOM 526 O O . ARG A 1 69 ? -5.358 -11.076 0.171 1.00 94.62 69 ARG A O 1
ATOM 533 N N . SER A 1 70 ? -6.087 -9.053 -0.541 1.00 94.25 70 SER A N 1
ATOM 534 C CA . SER A 1 70 ? -6.730 -9.512 -1.776 1.00 94.25 70 SER A CA 1
ATOM 535 C C . SER A 1 70 ? -5.794 -9.540 -2.985 1.00 94.25 70 SER A C 1
ATOM 537 O O . SER A 1 70 ? -6.166 -10.121 -4.001 1.00 94.25 70 SER A O 1
ATOM 539 N N . GLU A 1 71 ? -4.609 -8.933 -2.860 1.00 84.75 71 GLU A N 1
ATOM 540 C CA . GLU A 1 71 ? -3.489 -9.090 -3.797 1.00 84.75 71 GLU A CA 1
ATOM 541 C C . GLU A 1 71 ? -2.686 -10.372 -3.486 1.00 84.75 71 GLU A C 1
ATOM 543 O O . GLU A 1 71 ? -2.313 -11.057 -4.462 1.00 84.75 71 GLU A O 1
#

Secondary structure (DSSP, 8-state):
-EEE--HHHHHTTTS--TTHHHHHHHHHH-SEEE--TTHHHHHHHHHHHHHHTTSS-HHHHHHHHHHHHH-

Nearest PDB structures (foldseek):
  2fe1-assembly1_A-2  TM=7.758E-01  e=1.520E-03  Pyrobaculum aerophilum str. IM2
  3zvk-assembly1_B  TM=5.653E-01  e=1.011E+00  Rickettsia felis
  2rld-assembly1_E  TM=5.641E-01  e=1.757E+00  Bacte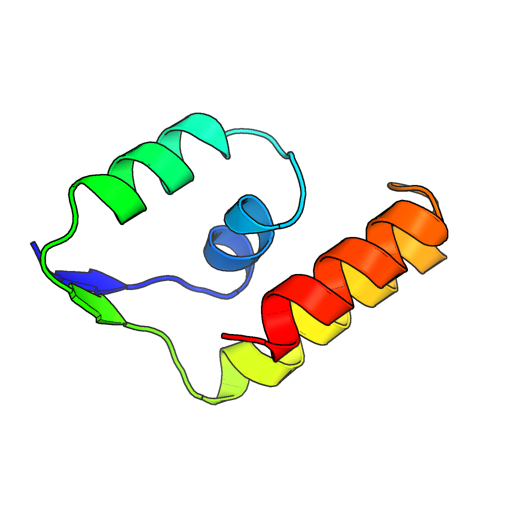roides thetaiotaomicron VPI-5482
  5h4g-assembly1_A  TM=2.884E-01  e=8.652E+00  Pyrococcus horikoshii OT3

Foldseek 3Di:
DEAEDALVLVLLCQDPDPCSVVSVVCVVVHPHYDYDPVSLVSNLVVLVVCCVVVVDDPVSSVVSNVVSVVD